Protein AF-A0A2M8HEG6-F1 (afdb_monomer)

Nearest PDB structures (foldseek):
  5anc-assembly1_G  TM=3.518E-01  e=9.029E+00  Dictyostelium discoideum

Structure (mmCIF, N/CA/C/O backbone):
data_AF-A0A2M8HEG6-F1
#
_entry.id   AF-A0A2M8HEG6-F1
#
loop_
_atom_site.group_PDB
_atom_site.id
_atom_site.type_symbol
_atom_site.label_atom_id
_atom_site.label_alt_id
_atom_site.label_comp_id
_atom_site.label_asym_id
_atom_site.label_entity_id
_atom_site.label_seq_id
_atom_site.pdbx_PDB_ins_code
_atom_site.Cartn_x
_atom_site.Cartn_y
_atom_site.Cartn_z
_atom_site.occupancy
_atom_site.B_iso_or_equiv
_atom_site.auth_seq_id
_atom_site.auth_comp_id
_atom_site.auth_asym_id
_atom_site.auth_atom_id
_atom_site.pdbx_PDB_model_num
ATOM 1 N N . MET A 1 1 ? 1.492 9.991 -7.727 1.00 65.81 1 MET A N 1
ATOM 2 C CA . MET A 1 1 ? 1.941 9.308 -6.470 1.00 65.81 1 MET A CA 1
ATOM 3 C C . MET A 1 1 ? 2.948 8.204 -6.830 1.00 65.81 1 MET A C 1
ATOM 5 O O . MET A 1 1 ? 2.800 7.649 -7.907 1.00 65.81 1 MET A O 1
ATOM 9 N N . ARG A 1 2 ? 3.992 7.897 -6.037 1.00 65.62 2 ARG A N 1
ATOM 10 C CA . ARG A 1 2 ? 5.005 6.869 -6.394 1.00 65.62 2 ARG A CA 1
ATOM 11 C C . ARG A 1 2 ? 4.906 5.664 -5.463 1.00 65.62 2 ARG A C 1
ATOM 13 O O . ARG A 1 2 ? 5.080 5.833 -4.263 1.00 65.62 2 ARG A O 1
ATOM 20 N N . PHE A 1 3 ? 4.665 4.484 -6.027 1.00 65.69 3 PHE A N 1
ATOM 21 C CA . PHE A 1 3 ? 4.648 3.220 -5.292 1.00 65.69 3 PHE A CA 1
ATOM 22 C C . PHE A 1 3 ? 5.865 2.374 -5.649 1.00 65.69 3 PHE A C 1
ATOM 24 O O . PHE A 1 3 ? 6.312 2.382 -6.798 1.00 65.69 3 PHE A O 1
ATOM 31 N N . THR A 1 4 ? 6.368 1.647 -4.655 1.00 65.06 4 THR A N 1
ATOM 32 C CA . THR A 1 4 ? 7.421 0.642 -4.809 1.00 65.06 4 THR A CA 1
ATOM 33 C C . THR A 1 4 ? 6.814 -0.712 -4.470 1.00 65.06 4 THR A C 1
ATOM 35 O O . THR A 1 4 ? 6.259 -0.862 -3.381 1.00 65.06 4 THR A O 1
ATOM 38 N N . ASN A 1 5 ? 6.865 -1.669 -5.395 1.00 74.06 5 ASN A N 1
ATOM 39 C CA . ASN A 1 5 ? 6.384 -3.023 -5.120 1.00 74.06 5 ASN A CA 1
ATOM 40 C C . ASN A 1 5 ? 7.385 -3.795 -4.231 1.00 74.06 5 ASN A C 1
ATOM 42 O O . ASN A 1 5 ? 8.499 -3.339 -3.969 1.00 74.06 5 ASN A O 1
ATOM 46 N N . GLU A 1 6 ? 7.000 -4.991 -3.791 1.00 73.25 6 GLU A N 1
ATOM 47 C CA . GLU A 1 6 ? 7.850 -5.900 -3.001 1.00 73.25 6 GLU A CA 1
ATOM 48 C C . GLU A 1 6 ? 9.142 -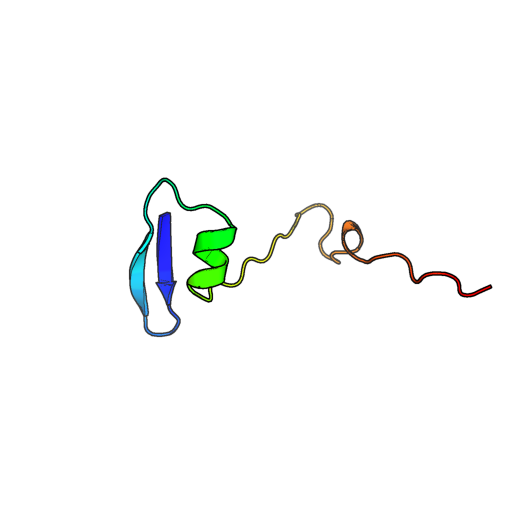6.337 -3.717 1.00 73.25 6 GLU A C 1
ATOM 50 O O . GLU A 1 6 ? 10.125 -6.688 -3.068 1.00 73.25 6 GLU A O 1
ATOM 55 N N . ASN A 1 7 ? 9.168 -6.251 -5.049 1.00 81.19 7 ASN A N 1
ATOM 56 C CA . ASN A 1 7 ? 10.336 -6.540 -5.878 1.00 81.19 7 ASN A CA 1
ATOM 57 C C . ASN A 1 7 ? 11.266 -5.323 -6.052 1.00 81.19 7 ASN A C 1
ATOM 59 O O . ASN A 1 7 ? 12.327 -5.444 -6.662 1.00 81.19 7 ASN A O 1
ATOM 63 N N . GLY A 1 8 ? 10.904 -4.156 -5.506 1.00 81.00 8 GLY A N 1
ATOM 64 C CA . GLY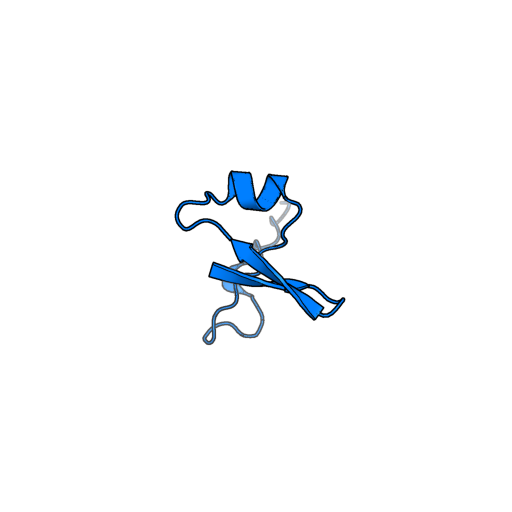 A 1 8 ? 11.677 -2.918 -5.613 1.00 81.00 8 GLY A CA 1
ATOM 65 C C . GLY A 1 8 ? 11.418 -2.104 -6.885 1.00 81.00 8 GLY A C 1
ATOM 66 O O . GLY A 1 8 ? 12.049 -1.061 -7.069 1.00 81.00 8 GLY A O 1
ATOM 67 N N . ASP A 1 9 ? 10.487 -2.523 -7.745 1.00 78.19 9 ASP A N 1
ATOM 68 C CA . ASP A 1 9 ? 10.101 -1.750 -8.923 1.00 78.19 9 ASP A CA 1
ATOM 69 C C . ASP A 1 9 ? 9.285 -0.536 -8.508 1.00 78.19 9 ASP A C 1
ATOM 71 O O . ASP A 1 9 ? 8.374 -0.623 -7.680 1.00 78.19 9 ASP A O 1
ATOM 75 N N . THR A 1 10 ? 9.583 0.601 -9.133 1.00 76.56 10 THR A N 1
ATOM 76 C CA . THR A 1 10 ? 8.873 1.850 -8.866 1.00 76.56 10 THR A CA 1
ATOM 77 C C . THR A 1 10 ? 7.943 2.204 -10.017 1.00 76.56 10 THR A C 1
ATOM 79 O O . THR A 1 10 ? 8.363 2.295 -11.170 1.00 76.56 10 THR A O 1
ATOM 82 N N . MET A 1 11 ? 6.672 2.442 -9.697 1.00 73.62 11 MET A N 1
ATOM 83 C CA . MET A 1 11 ? 5.665 2.920 -10.641 1.00 73.62 11 MET A CA 1
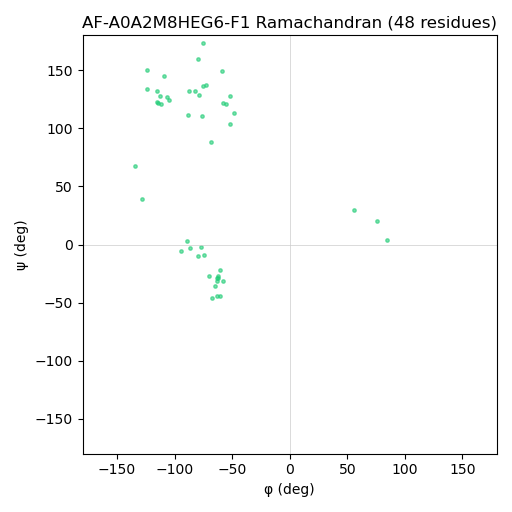ATOM 84 C C . MET A 1 11 ? 5.203 4.317 -10.227 1.00 73.62 11 MET A C 1
ATOM 86 O O . MET A 1 11 ? 4.891 4.572 -9.060 1.00 73.62 11 MET A O 1
ATOM 90 N N . ASN A 1 12 ? 5.161 5.241 -11.191 1.00 71.00 12 ASN A N 1
ATOM 91 C CA . ASN A 1 12 ? 4.508 6.530 -10.990 1.00 71.00 12 ASN A CA 1
ATOM 92 C C . ASN A 1 12 ? 3.035 6.378 -11.359 1.00 71.00 12 ASN A C 1
ATOM 94 O O . ASN A 1 12 ? 2.682 6.176 -12.519 1.00 71.00 12 ASN A O 1
ATOM 98 N N . LEU A 1 13 ? 2.201 6.454 -10.335 1.00 69.81 13 LEU A N 1
ATOM 99 C CA . LEU A 1 13 ? 0.759 6.427 -10.431 1.00 69.81 13 LEU A CA 1
ATOM 100 C C . LEU A 1 13 ? 0.252 7.782 -10.948 1.00 69.81 13 LEU A C 1
ATOM 102 O O . LEU A 1 13 ? 0.730 8.821 -10.474 1.00 69.81 13 LEU A O 1
ATOM 106 N N . ALA A 1 14 ? -0.701 7.758 -11.883 1.00 75.75 14 ALA A N 1
ATOM 107 C CA . ALA A 1 14 ? -1.299 8.958 -12.465 1.00 75.75 14 ALA A CA 1
ATOM 108 C C . ALA A 1 14 ? -1.950 9.850 -11.394 1.00 75.75 14 ALA A C 1
ATOM 110 O O . ALA A 1 14 ? -2.441 9.366 -10.375 1.00 75.75 14 ALA A O 1
ATOM 111 N N . ASP A 1 15 ? -1.960 11.161 -11.633 1.00 71.94 15 ASP A N 1
ATOM 112 C CA . ASP A 1 15 ? -2.327 12.146 -10.609 1.00 71.94 15 ASP A CA 1
ATOM 113 C C . ASP A 1 15 ? -3.839 12.218 -10.306 1.00 71.94 15 ASP A C 1
ATOM 115 O O . ASP A 1 15 ? -4.223 12.832 -9.318 1.00 71.94 15 ASP A O 1
ATOM 119 N N . ASN A 1 16 ? -4.689 11.552 -11.100 1.00 75.56 16 ASN A N 1
ATOM 120 C CA . ASN A 1 16 ? -6.156 11.634 -11.016 1.00 75.56 16 ASN A CA 1
ATOM 121 C C . ASN A 1 16 ? -6.843 10.261 -10.935 1.00 75.56 16 ASN A C 1
ATOM 123 O O . ASN A 1 16 ? -7.873 10.051 -11.570 1.00 75.56 16 ASN A O 1
ATOM 127 N N . LEU A 1 17 ? -6.266 9.312 -10.201 1.00 75.69 17 LEU A N 1
ATOM 128 C CA . LEU A 1 17 ? -6.884 7.998 -10.033 1.00 75.69 17 LEU A CA 1
ATOM 129 C C . LEU A 1 17 ? -7.954 8.012 -8.944 1.00 75.69 17 LEU A C 1
ATOM 131 O O . LEU A 1 17 ? -7.746 8.502 -7.833 1.00 75.69 17 LEU A O 1
ATOM 135 N N . THR A 1 18 ? -9.100 7.440 -9.278 1.00 82.75 18 THR A N 1
ATOM 136 C CA . THR A 1 18 ? -10.200 7.164 -8.362 1.00 82.75 18 THR A CA 1
ATOM 137 C C . THR A 1 18 ? -9.927 5.895 -7.551 1.00 82.75 18 THR A C 1
ATOM 139 O O . THR A 1 18 ? -9.148 5.028 -7.952 1.00 82.75 18 THR A O 1
ATOM 142 N N . LEU A 1 19 ? -10.611 5.742 -6.411 1.00 82.44 19 LEU A N 1
ATOM 143 C CA . LEU A 1 19 ? -10.533 4.517 -5.600 1.00 82.44 19 LEU A CA 1
ATOM 144 C C . LEU A 1 19 ? -10.949 3.266 -6.390 1.00 82.44 19 LEU A C 1
ATOM 146 O O . LEU A 1 19 ? -10.423 2.186 -6.145 1.00 82.44 19 LEU A O 1
ATOM 150 N N . HIS A 1 20 ? -11.871 3.418 -7.344 1.00 81.38 20 HIS A N 1
ATOM 151 C CA . HIS A 1 20 ? -12.314 2.320 -8.197 1.00 81.38 20 HIS A CA 1
ATOM 152 C C . HIS A 1 20 ? -11.196 1.850 -9.133 1.00 81.38 20 HIS A C 1
ATOM 154 O O . HIS A 1 20 ? -10.904 0.663 -9.187 1.00 81.38 20 HIS A O 1
ATOM 160 N N . GLU A 1 21 ? -10.499 2.780 -9.786 1.00 81.44 21 GLU A N 1
ATOM 161 C CA . GLU A 1 21 ? -9.369 2.439 -10.656 1.00 81.44 21 GLU A CA 1
ATOM 162 C C . GLU A 1 21 ? -8.200 1.832 -9.863 1.00 81.44 21 GLU A C 1
ATOM 164 O O . GLU A 1 21 ? -7.534 0.919 -10.343 1.00 81.44 21 GLU A O 1
ATOM 169 N N . LEU A 1 22 ? -7.958 2.298 -8.630 1.00 81.75 22 LEU A N 1
ATOM 170 C CA . LEU A 1 22 ? -6.983 1.685 -7.717 1.00 81.75 22 LEU A CA 1
ATOM 171 C C . LEU A 1 22 ? -7.337 0.231 -7.381 1.00 81.75 22 LEU A C 1
ATOM 173 O O . LEU A 1 22 ? -6.462 -0.637 -7.413 1.00 81.75 22 LEU A O 1
ATOM 177 N N . LEU A 1 23 ? -8.614 -0.033 -7.099 1.00 8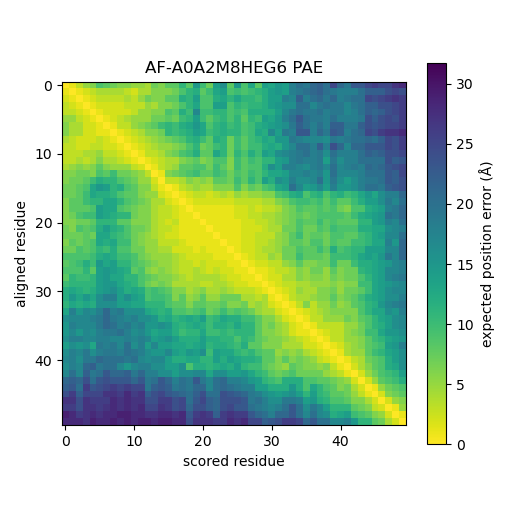0.75 23 LEU A N 1
ATOM 178 C CA . LEU A 1 23 ? -9.119 -1.377 -6.835 1.00 80.75 23 LEU A CA 1
ATOM 179 C C . LEU A 1 23 ? -8.968 -2.287 -8.062 1.00 80.75 23 LEU A C 1
ATOM 181 O O . LEU A 1 23 ? -8.486 -3.410 -7.925 1.00 80.75 23 LEU A O 1
ATOM 185 N N . ASP A 1 24 ? -9.313 -1.797 -9.255 1.00 83.94 24 ASP A N 1
ATOM 186 C CA . ASP A 1 24 ? -9.193 -2.547 -10.513 1.00 83.94 24 ASP A CA 1
ATOM 187 C C . ASP A 1 24 ? -7.738 -2.922 -10.842 1.00 83.94 24 ASP A C 1
ATOM 189 O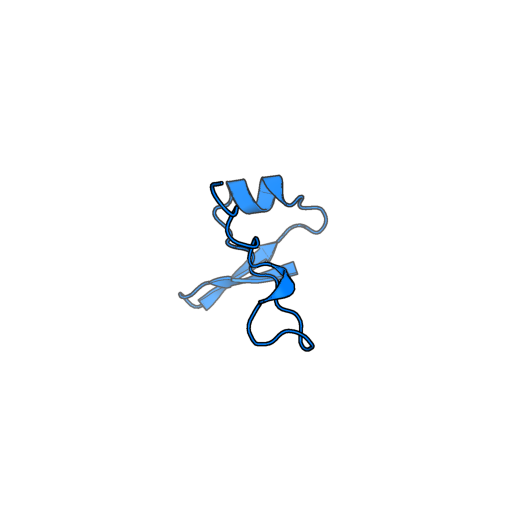 O . ASP A 1 24 ? -7.477 -3.954 -11.462 1.00 83.94 24 ASP A O 1
ATOM 193 N N . MET A 1 25 ? -6.769 -2.121 -10.389 1.00 83.50 25 MET A N 1
ATOM 194 C CA . MET A 1 25 ? -5.337 -2.430 -10.496 1.00 83.50 25 MET A CA 1
ATOM 195 C C . MET A 1 25 ? -4.849 -3.460 -9.461 1.00 83.50 25 MET A C 1
ATOM 197 O O . MET A 1 25 ? -3.672 -3.823 -9.474 1.00 83.50 25 MET A O 1
ATOM 201 N N . GLY A 1 26 ? -5.718 -3.932 -8.562 1.00 79.31 26 GLY A N 1
ATOM 202 C CA . GLY A 1 26 ? -5.365 -4.870 -7.495 1.00 79.31 26 GLY A CA 1
ATOM 203 C C . GLY A 1 26 ? -4.601 -4.228 -6.335 1.00 79.31 26 GLY A C 1
ATOM 204 O O . GLY A 1 26 ? -3.924 -4.930 -5.584 1.00 79.31 26 GLY A O 1
ATOM 205 N N . VAL A 1 27 ? -4.678 -2.902 -6.183 1.00 80.75 27 VAL A N 1
ATOM 206 C CA . VAL A 1 27 ? -4.036 -2.186 -5.075 1.00 80.75 27 VAL A CA 1
ATOM 207 C C . VAL A 1 27 ? -4.887 -2.328 -3.813 1.00 80.75 27 VAL A C 1
ATOM 209 O O . VAL A 1 27 ? -6.077 -2.021 -3.816 1.00 80.75 27 VAL A O 1
ATOM 212 N N . SER A 1 28 ? -4.264 -2.751 -2.712 1.00 79.75 28 SER A N 1
ATOM 213 C CA . SER A 1 28 ? -4.888 -2.740 -1.385 1.00 79.75 28 SER A CA 1
ATOM 214 C C . SER A 1 28 ? -4.673 -1.386 -0.710 1.00 79.75 28 SER A C 1
ATOM 216 O O . SER A 1 28 ? -3.551 -0.875 -0.683 1.00 79.75 28 SER A O 1
ATOM 218 N N . ILE A 1 29 ? -5.741 -0.808 -0.159 1.00 74.94 29 ILE A N 1
ATOM 219 C CA . ILE A 1 29 ? -5.698 0.450 0.591 1.00 74.94 29 ILE A CA 1
ATOM 220 C C . ILE A 1 29 ? -6.060 0.145 2.041 1.00 74.94 29 ILE A C 1
ATOM 222 O O . ILE A 1 29 ? -7.147 -0.353 2.325 1.00 74.94 29 ILE A O 1
ATOM 226 N N . SER A 1 30 ? -5.153 0.476 2.957 1.00 74.69 30 SER A N 1
ATOM 227 C CA . SER A 1 30 ? -5.395 0.427 4.398 1.00 74.69 30 SER A CA 1
ATOM 228 C C . SER A 1 30 ? -5.391 1.848 4.943 1.00 74.69 30 SER A C 1
ATOM 230 O O . SER A 1 30 ? -4.461 2.612 4.683 1.00 74.69 30 SER A O 1
ATOM 232 N N . VAL A 1 31 ? -6.445 2.209 5.669 1.00 73.88 31 VAL A N 1
ATOM 233 C CA . VAL A 1 31 ? -6.569 3.502 6.345 1.00 73.88 31 VAL A CA 1
ATOM 234 C C . VAL A 1 31 ? -6.339 3.251 7.826 1.00 73.88 31 VAL A C 1
ATOM 236 O O . VAL A 1 31 ? -7.021 2.414 8.403 1.00 73.88 31 VAL A O 1
ATOM 239 N N . CYS A 1 32 ? -5.382 3.958 8.420 1.00 71.38 32 CYS A N 1
ATOM 240 C CA . CYS A 1 32 ? -5.094 3.894 9.850 1.00 71.38 32 CYS A CA 1
ATOM 241 C C . CYS A 1 32 ? -5.188 5.303 10.435 1.00 71.38 32 CYS A C 1
ATOM 243 O O . CYS A 1 32 ? -4.881 6.278 9.748 1.00 71.38 32 CYS A O 1
ATOM 245 N N . GLU A 1 33 ? -5.560 5.410 11.706 1.00 78.31 33 GLU A N 1
ATOM 246 C CA . GLU A 1 33 ? -5.649 6.685 12.410 1.00 78.31 33 GLU A CA 1
ATOM 247 C C . GLU A 1 33 ? -4.769 6.630 13.664 1.00 78.31 33 GLU A C 1
ATOM 249 O O . GLU A 1 33 ? -4.805 5.650 14.403 1.00 78.31 33 GLU A O 1
ATOM 254 N N . GLU A 1 34 ? -3.958 7.664 13.911 1.00 76.62 34 GLU A N 1
ATOM 255 C CA . GLU A 1 34 ? -3.042 7.686 15.068 1.00 76.62 34 GLU A CA 1
ATOM 256 C C . GLU A 1 34 ? -3.787 7.659 16.408 1.00 76.62 34 GLU A C 1
ATOM 258 O O . GLU A 1 34 ? -3.271 7.153 17.403 1.00 76.62 34 GLU A O 1
ATOM 263 N N . THR A 1 35 ? -5.005 8.197 16.432 1.00 79.12 35 THR A N 1
ATOM 264 C CA . THR A 1 35 ? -5.881 8.220 17.606 1.00 79.12 35 THR A CA 1
ATOM 265 C C . THR A 1 35 ? -6.606 6.900 17.849 1.00 79.12 35 THR A C 1
ATOM 267 O O . THR A 1 35 ? -7.180 6.733 18.922 1.00 79.12 35 THR A O 1
ATOM 270 N N . ASP A 1 36 ? -6.547 5.962 16.902 1.00 75.69 36 ASP A N 1
ATOM 271 C CA . ASP A 1 36 ? -7.200 4.655 16.980 1.00 75.69 36 ASP A CA 1
ATOM 272 C C . ASP A 1 36 ? -6.237 3.533 16.543 1.00 75.69 36 ASP A C 1
ATOM 274 O O . ASP A 1 36 ? -6.404 2.903 15.489 1.00 75.69 36 ASP A O 1
ATOM 278 N N . PRO A 1 37 ? -5.181 3.278 17.340 1.00 72.81 37 PRO A N 1
ATOM 279 C CA . PRO A 1 37 ? -4.179 2.264 17.017 1.00 72.81 37 PRO A CA 1
ATOM 280 C C . PRO A 1 37 ? -4.774 0.852 16.943 1.00 72.81 37 PRO A C 1
ATOM 282 O O . PRO A 1 37 ? -4.266 0.014 16.200 1.00 72.81 37 PRO A O 1
ATOM 285 N N . ASP A 1 38 ? -5.865 0.605 17.671 1.00 80.12 38 ASP A N 1
ATOM 286 C CA . ASP A 1 38 ? -6.570 -0.677 17.712 1.00 80.12 38 ASP A CA 1
ATOM 287 C C . ASP A 1 38 ? -7.661 -0.807 16.631 1.00 80.12 38 ASP A C 1
ATOM 289 O O . ASP A 1 38 ? -8.344 -1.830 16.581 1.00 80.12 38 ASP A O 1
ATOM 293 N N . GLN A 1 39 ? -7.821 0.195 15.755 1.00 76.06 39 GLN A N 1
ATOM 294 C CA . GLN A 1 39 ? -8.797 0.202 14.654 1.00 76.06 39 GLN A CA 1
ATOM 295 C C . GLN A 1 39 ? -10.252 -0.016 15.115 1.00 76.06 39 GLN A C 1
ATOM 297 O O . GLN A 1 39 ? -11.066 -0.569 14.373 1.00 76.06 39 GLN A O 1
ATOM 302 N N . GLN A 1 40 ? -10.595 0.400 16.338 1.00 71.06 40 GLN A N 1
ATOM 303 C CA . GLN A 1 40 ? -11.901 0.155 16.949 1.00 71.06 40 GLN A CA 1
ATOM 304 C C . GLN A 1 40 ? -13.029 0.953 16.294 1.00 71.06 40 GLN A C 1
ATOM 306 O O . GLN A 1 40 ? -14.166 0.490 16.290 1.00 71.06 40 GLN A O 1
ATOM 311 N N . ILE A 1 41 ? -12.735 2.114 15.702 1.00 74.62 41 ILE A N 1
ATOM 312 C CA . ILE A 1 41 ? -13.733 2.969 15.035 1.00 74.62 41 ILE A CA 1
ATOM 313 C C . ILE A 1 41 ? -14.354 2.253 13.826 1.00 74.62 41 ILE A C 1
ATOM 315 O O . ILE A 1 41 ? -15.520 2.469 13.493 1.00 74.62 41 ILE A O 1
ATOM 319 N N . TRP A 1 42 ? -13.576 1.388 13.173 1.00 69.44 42 TRP A N 1
ATOM 320 C CA . TRP A 1 42 ? -13.973 0.661 11.967 1.00 69.44 42 TRP A CA 1
ATOM 321 C C . TRP A 1 42 ? -14.541 -0.733 12.255 1.00 69.44 42 TRP A C 1
ATOM 323 O O . TRP A 1 42 ? -15.014 -1.403 11.333 1.00 69.44 42 TRP A O 1
ATOM 333 N N . LEU A 1 43 ? -14.511 -1.181 13.514 1.00 69.31 43 LEU A N 1
ATOM 334 C CA . LEU A 1 43 ? -15.165 -2.417 13.925 1.00 69.31 43 LEU A CA 1
ATOM 335 C C . LEU A 1 43 ? -16.666 -2.150 14.026 1.00 69.31 43 LEU A C 1
ATOM 337 O O . LEU A 1 43 ? -17.128 -1.423 14.901 1.00 69.31 43 LEU A O 1
ATOM 341 N N . VAL A 1 44 ? -17.434 -2.740 13.110 1.00 66.00 44 VAL A N 1
ATOM 342 C CA . VAL A 1 44 ? -18.896 -2.759 13.201 1.00 66.00 44 VAL A CA 1
ATOM 343 C C . VAL A 1 44 ? -19.255 -3.418 14.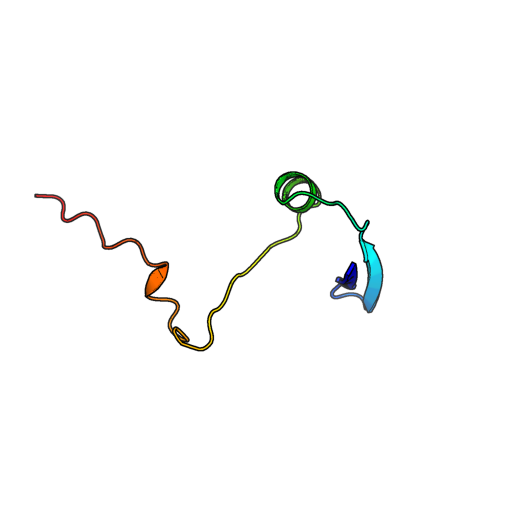531 1.00 66.00 44 VAL A C 1
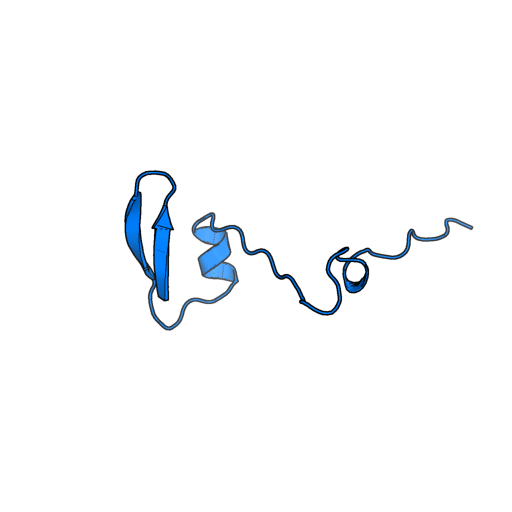ATOM 345 O O . VAL A 1 44 ? -18.825 -4.547 14.788 1.00 66.00 44 VAL A O 1
ATOM 348 N N . GLU A 1 45 ? -19.997 -2.712 15.389 1.00 66.88 45 GLU A N 1
ATOM 349 C CA . GLU A 1 45 ? -20.544 -3.314 16.605 1.00 66.88 45 GLU A CA 1
ATOM 350 C C . GLU A 1 45 ? -21.285 -4.590 16.192 1.00 66.88 45 GLU A C 1
ATOM 352 O O . GLU A 1 45 ? -22.087 -4.534 15.256 1.00 66.88 45 GLU A O 1
ATOM 357 N N . PRO A 1 46 ? -21.001 -5.749 16.814 1.00 62.50 46 PRO A N 1
ATOM 358 C CA . PRO A 1 46 ? -21.690 -6.974 16.452 1.00 62.50 46 PRO A CA 1
ATOM 359 C C . PRO A 1 46 ? -23.188 -6.715 16.589 1.00 62.50 46 PRO A C 1
ATOM 361 O O . PRO A 1 46 ? -23.638 -6.324 17.670 1.00 62.50 46 PRO A O 1
ATOM 364 N N . GLU A 1 47 ? -23.935 -6.884 15.490 1.00 62.88 47 GLU A N 1
ATOM 365 C CA . GLU A 1 47 ? -25.393 -6.850 15.516 1.00 62.88 47 GLU A CA 1
ATOM 366 C C . GLU A 1 47 ? -25.826 -7.762 16.663 1.00 62.88 47 GLU A C 1
ATOM 368 O O . GLU A 1 47 ? -25.540 -8.960 16.679 1.00 62.88 47 GLU A O 1
ATOM 373 N N . GLN A 1 48 ? -26.408 -7.163 17.700 1.00 58.53 48 GLN A N 1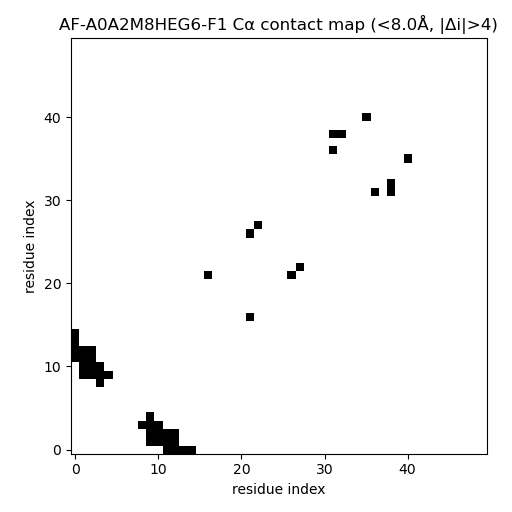
ATOM 374 C CA . GLN A 1 48 ? -26.993 -7.910 18.798 1.00 58.53 48 GLN A CA 1
ATOM 375 C C . GLN A 1 48 ? -28.223 -8.604 18.204 1.00 58.53 48 GLN A C 1
ATOM 377 O O . GLN A 1 48 ? -29.304 -8.014 18.191 1.00 58.53 48 GLN A O 1
ATOM 382 N N . ASP A 1 49 ? -28.043 -9.806 17.651 1.00 56.47 49 ASP A N 1
ATOM 383 C CA . ASP A 1 49 ? -29.133 -10.724 17.321 1.00 56.47 49 ASP A CA 1
ATOM 384 C C . ASP A 1 49 ? -29.992 -10.892 18.590 1.00 56.47 49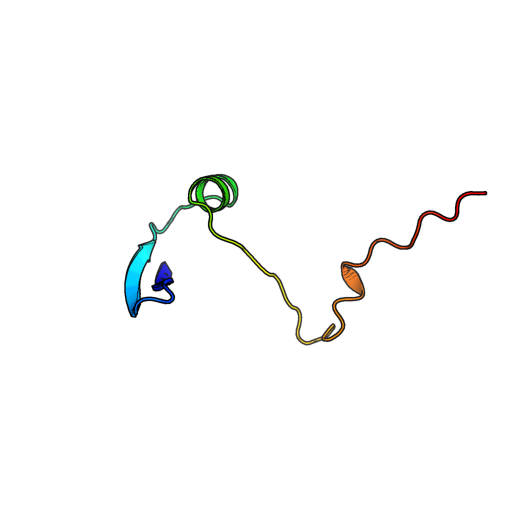 ASP A C 1
ATOM 386 O O . ASP A 1 49 ? -29.574 -11.532 19.561 1.00 56.47 49 ASP A O 1
ATOM 390 N N . GLN A 1 50 ? -31.153 -10.228 18.605 1.00 45.50 50 GLN A N 1
ATOM 391 C CA . GLN A 1 50 ? -32.194 -10.329 19.635 1.00 45.50 50 GLN A CA 1
ATOM 392 C C . GLN A 1 50 ? -33.196 -11.422 19.278 1.00 45.50 50 GLN A C 1
ATOM 394 O O . GLN A 1 50 ? -33.676 -11.425 18.121 1.00 45.50 50 GLN A O 1
#

Organism: NCBI:txid931529

Sequence (50 aa):
MRFTNENGDTMNLADNLTLHELLDMGVSISVCEETDPDQQIWLVEPEQDQ

Foldseek 3Di:
DWDADPVRDIDDDDPDDDPVNCVVVVHDDDDDDPVCNVCVVVDDDPPPPD

Radius of gyration: 16.31 Å; Cα contacts (8 Å, |Δi|>4): 23; chains: 1; bounding box: 44×23×32 Å

Solvent-accessible surface area (backbone atoms only — not comparable to full-atom values): 3590 Å² total; per-residue (Å²): 86,80,49,66,52,99,87,66,53,76,46,81,46,69,91,82,71,50,74,66,58,40,48,76,72,69,54,86,86,84,88,84,47,92,93,39,83,82,50,60,90,76,52,75,76,76,79,79,86,124

Secondary structure (DSSP, 8-state):
-EEE-TTS-EEE--TT--HHHHHHTT------BTTBTT-GGGSPPP----

pLDDT: mean 73.49, std 7.73, range [45.5, 83.94]

Mean predicted aligned error: 11.19 Å